Protein AF-H2LJF9-F1 (afdb_monomer_lite)

Radius of gyration: 19.3 Å; chains: 1; bounding box: 46×20×54 Å

Secondary structure (DSSP, 8-state):
-HHHHHHHHHHHHHHHHHHHHHHHHS-EEEEEEETT-HHHHHHHHHHHHHHHH-TTT-SS---EEEEEEE-TT-HHHHHHHHHHHS---

pLDDT: mean 76.84, std 15.35, range [48.56, 95.88]

Sequence (89 aa):
MGRKQNYRKHKTLIRIINIILINGLFWWVSAIFDESARKDDEVFRLAVADLNLNNEILETEKITISVEFVDGNNPFQAVQEGRMILPRV

Organism: Oryzias latipes (NCBI:txid8090)

Structure (mmCIF, N/CA/C/O backbone):
data_AF-H2LJF9-F1
#
_entry.id   AF-H2LJF9-F1
#
loop_
_atom_site.group_PDB
_atom_site.id
_atom_site.type_symbol
_atom_site.label_atom_id
_atom_site.label_alt_id
_atom_site.label_comp_id
_atom_site.label_asym_id
_atom_site.label_entity_id
_atom_site.label_seq_id
_atom_site.pdbx_PDB_ins_code
_atom_site.Cartn_x
_atom_site.Cartn_y
_atom_site.Cartn_z
_atom_site.occupancy
_atom_site.B_iso_or_equiv
_atom_site.auth_seq_id
_atom_site.auth_comp_id
_atom_site.auth_asym_id
_atom_site.auth_atom_id
_atom_site.pdbx_PDB_model_num
ATOM 1 N N . MET A 1 1 ? -26.381 -12.172 43.677 1.00 57.62 1 MET A N 1
ATOM 2 C CA . MET A 1 1 ? -25.917 -11.035 42.842 1.00 57.62 1 MET A CA 1
ATOM 3 C C . MET A 1 1 ? -24.624 -11.304 42.036 1.00 57.62 1 MET A C 1
ATOM 5 O O . MET A 1 1 ? -24.369 -10.572 41.090 1.00 57.62 1 MET A O 1
ATOM 9 N N . GLY A 1 2 ? -23.839 -12.364 42.310 1.00 60.25 2 GLY A N 1
ATOM 10 C CA . GLY A 1 2 ? -22.483 -12.547 41.739 1.00 60.25 2 GLY A CA 1
ATOM 11 C C . GLY A 1 2 ? -22.334 -13.050 40.287 1.00 60.25 2 GLY A C 1
ATOM 12 O O . GLY A 1 2 ? -21.306 -12.794 39.669 1.00 60.25 2 GLY A O 1
ATOM 13 N N . ARG A 1 3 ? -23.335 -13.713 39.683 1.00 53.59 3 ARG A N 1
ATOM 14 C CA . ARG A 1 3 ? -23.202 -14.278 38.315 1.00 53.59 3 ARG A CA 1
ATOM 15 C C . ARG A 1 3 ? -23.239 -13.226 37.191 1.00 53.59 3 ARG A C 1
ATOM 17 O O . ARG A 1 3 ? -22.487 -13.333 36.227 1.00 53.59 3 ARG A O 1
ATOM 24 N N . LYS A 1 4 ? -24.057 -12.170 37.326 1.00 53.78 4 LYS A N 1
ATOM 25 C CA . LYS A 1 4 ? -24.171 -11.087 36.320 1.00 53.78 4 LYS A CA 1
ATOM 26 C C . LYS A 1 4 ? -22.925 -10.197 36.254 1.00 53.78 4 LYS A C 1
ATOM 28 O O . LYS A 1 4 ? -22.556 -9.749 35.172 1.00 53.78 4 LYS A O 1
ATOM 33 N N . GLN A 1 5 ? -22.275 -9.945 37.390 1.00 55.22 5 GLN A N 1
ATOM 34 C CA . GLN A 1 5 ? -21.056 -9.133 37.441 1.00 55.22 5 GLN A CA 1
ATOM 35 C C . GLN A 1 5 ? -19.867 -9.881 36.831 1.00 55.22 5 GLN A C 1
ATOM 37 O O . GLN A 1 5 ? -19.072 -9.276 36.118 1.00 55.22 5 GLN A O 1
ATOM 42 N N . ASN A 1 6 ? -19.812 -11.202 37.021 1.00 56.22 6 ASN A N 1
ATOM 43 C CA . ASN A 1 6 ? -18.807 -12.062 36.407 1.00 56.22 6 ASN A CA 1
ATOM 44 C C . ASN A 1 6 ? -18.976 -12.134 34.877 1.00 56.22 6 ASN A C 1
ATOM 46 O O . ASN A 1 6 ? -18.021 -11.904 34.145 1.00 56.22 6 ASN A O 1
ATOM 50 N N . TYR A 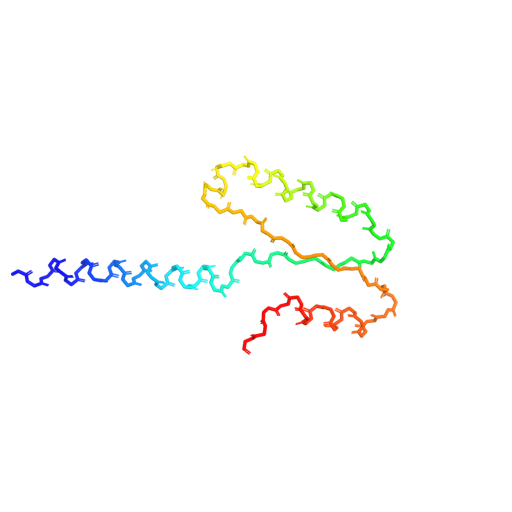1 7 ? -20.212 -12.285 34.379 1.00 56.12 7 TYR A N 1
ATOM 51 C CA . TYR A 1 7 ? -20.508 -12.216 32.938 1.00 56.12 7 TYR A CA 1
ATOM 52 C C . TYR A 1 7 ? -20.125 -10.863 32.309 1.00 56.12 7 TYR A C 1
ATOM 54 O O . TYR A 1 7 ? -19.562 -10.813 31.216 1.00 56.12 7 TYR A O 1
ATOM 62 N N . ARG A 1 8 ? -20.385 -9.750 33.013 1.00 56.19 8 ARG A N 1
ATOM 63 C CA . ARG A 1 8 ? -20.005 -8.404 32.556 1.00 56.19 8 ARG A CA 1
ATOM 64 C C . ARG A 1 8 ? -18.481 -8.239 32.508 1.00 56.19 8 ARG A C 1
ATOM 66 O O . ARG A 1 8 ? -17.974 -7.769 31.498 1.00 56.19 8 ARG A O 1
ATOM 73 N N . LYS A 1 9 ? -17.757 -8.694 33.540 1.00 60.09 9 LYS A N 1
ATOM 74 C CA . LYS A 1 9 ? -16.284 -8.690 33.565 1.00 60.09 9 LYS A CA 1
ATOM 75 C C . LYS A 1 9 ? -15.681 -9.569 32.467 1.00 60.09 9 LYS A C 1
ATOM 77 O O . LYS A 1 9 ? -14.757 -9.118 31.807 1.00 60.09 9 LYS A O 1
ATOM 82 N N . HIS A 1 10 ? -16.235 -10.757 32.213 1.00 62.88 10 HIS A N 1
ATOM 83 C CA . HIS A 1 10 ? -15.778 -11.646 31.139 1.00 62.88 10 HIS A CA 1
ATOM 84 C C . HIS A 1 10 ? -15.952 -11.020 29.750 1.00 62.88 10 HIS A C 1
ATOM 86 O O . HIS A 1 10 ? -15.032 -11.068 28.941 1.00 62.88 10 HIS A O 1
ATOM 92 N N . LYS A 1 11 ? -17.096 -10.371 29.480 1.00 60.56 11 LYS A N 1
ATOM 93 C CA . LYS A 1 11 ? -17.308 -9.628 28.225 1.00 60.56 11 LYS A CA 1
ATOM 94 C C . LYS A 1 11 ? -16.347 -8.452 28.073 1.00 60.56 11 LYS A C 1
ATOM 96 O O . LYS A 1 11 ? -15.862 -8.216 26.973 1.00 60.56 11 LYS A O 1
ATOM 101 N N . THR A 1 12 ? -16.077 -7.722 29.154 1.00 66.06 12 THR A N 1
ATOM 102 C CA . THR A 1 12 ? -15.105 -6.623 29.142 1.00 66.06 12 THR A CA 1
ATOM 103 C C . THR A 1 12 ? -13.684 -7.141 28.923 1.00 66.06 12 THR A C 1
ATOM 105 O O . THR A 1 12 ? -12.969 -6.557 28.122 1.00 66.06 12 THR A O 1
ATOM 108 N N . LEU A 1 13 ? -13.296 -8.260 29.544 1.00 63.41 13 LEU A N 1
ATOM 109 C CA . LEU A 1 13 ? -11.993 -8.894 29.320 1.00 63.41 13 LEU A CA 1
ATOM 110 C C . LEU A 1 13 ? -11.831 -9.369 27.879 1.00 63.41 13 LEU A C 1
ATOM 112 O O . LEU A 1 13 ? -10.818 -9.071 27.269 1.00 63.41 13 LEU A O 1
ATOM 116 N N . ILE A 1 14 ? -12.830 -10.055 27.319 1.00 67.56 14 ILE A N 1
ATOM 117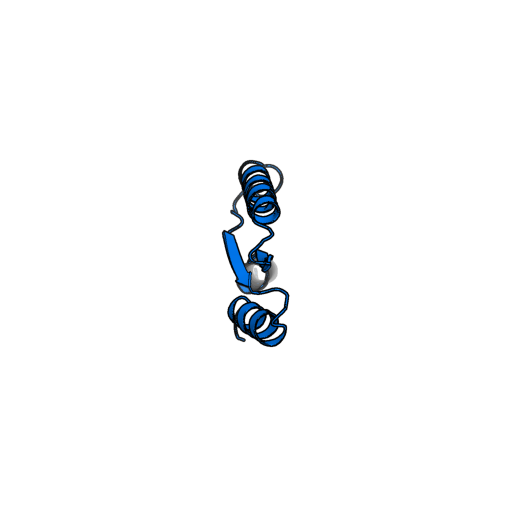 C CA . ILE A 1 14 ? -12.796 -10.516 25.922 1.00 67.56 14 ILE A CA 1
ATOM 118 C C . ILE A 1 14 ? -12.720 -9.320 24.966 1.00 67.56 14 ILE A C 1
ATOM 120 O O . ILE A 1 14 ? -11.977 -9.365 23.994 1.00 67.56 14 ILE A O 1
ATOM 124 N N . ARG A 1 15 ? -13.423 -8.219 25.266 1.00 66.50 15 ARG A N 1
ATOM 125 C CA . ARG A 1 15 ? -13.290 -6.962 24.516 1.00 66.50 15 ARG A CA 1
ATOM 126 C C . ARG A 1 15 ? -11.888 -6.370 24.617 1.00 66.50 15 ARG A C 1
ATOM 128 O O . ARG A 1 15 ? -11.349 -5.994 23.593 1.00 66.50 15 ARG A O 1
ATOM 135 N N . ILE A 1 16 ? -11.305 -6.294 25.811 1.00 65.81 16 ILE A N 1
ATOM 136 C CA . ILE A 1 16 ? -9.951 -5.758 26.018 1.00 65.81 16 ILE A CA 1
ATOM 137 C C . ILE A 1 16 ? -8.909 -6.644 25.327 1.00 65.81 16 ILE A C 1
ATOM 139 O O . ILE A 1 16 ? -8.028 -6.125 24.660 1.00 65.81 16 ILE A O 1
ATOM 143 N N . ILE A 1 17 ? -9.042 -7.968 25.427 1.00 67.75 17 ILE A N 1
ATOM 144 C CA . ILE A 1 17 ? -8.171 -8.938 24.758 1.00 67.75 17 ILE A CA 1
ATOM 145 C C . ILE A 1 17 ? -8.295 -8.805 23.239 1.00 67.75 17 ILE A C 1
ATOM 147 O O . ILE A 1 17 ? -7.275 -8.701 22.575 1.00 67.75 17 ILE A O 1
ATOM 151 N N . ASN A 1 18 ? -9.508 -8.721 22.685 1.00 58.97 18 ASN A N 1
ATOM 152 C CA . ASN A 1 18 ? -9.694 -8.483 21.252 1.00 58.97 18 ASN A CA 1
ATOM 153 C C . ASN A 1 18 ? -9.169 -7.111 20.820 1.00 58.97 18 ASN A C 1
ATOM 155 O O . ASN A 1 18 ? -8.558 -7.022 19.770 1.00 58.97 18 ASN A O 1
ATOM 159 N N . ILE A 1 19 ? -9.343 -6.054 21.620 1.00 62.00 19 ILE A N 1
ATOM 160 C CA . ILE A 1 19 ? -8.764 -4.735 21.330 1.00 62.00 19 ILE A CA 1
ATOM 161 C C . ILE A 1 19 ? -7.237 -4.831 21.300 1.00 62.00 19 ILE A C 1
ATOM 163 O O . ILE A 1 19 ? -6.638 -4.356 20.348 1.00 62.00 19 ILE A O 1
ATOM 167 N N . ILE A 1 20 ? -6.607 -5.484 22.278 1.00 63.28 20 ILE A N 1
ATOM 168 C CA . ILE A 1 20 ? -5.148 -5.649 22.330 1.00 63.28 20 ILE A CA 1
ATOM 169 C C . ILE A 1 20 ? -4.641 -6.537 21.183 1.00 63.28 20 ILE A C 1
ATOM 171 O O . ILE A 1 20 ? -3.619 -6.222 20.590 1.00 63.28 20 ILE A O 1
ATOM 175 N N . LEU A 1 21 ? -5.348 -7.616 20.837 1.00 58.94 21 LEU A N 1
ATOM 176 C CA . LEU A 1 21 ? -4.953 -8.533 19.761 1.00 58.94 21 LEU A CA 1
ATOM 177 C C . LEU A 1 21 ? -5.168 -7.933 18.362 1.00 58.94 21 LEU A C 1
ATOM 179 O O . LEU A 1 21 ? -4.331 -8.130 17.490 1.00 58.94 21 LEU A O 1
ATOM 183 N N . ILE A 1 22 ? -6.251 -7.180 18.151 1.00 57.28 22 ILE A N 1
ATOM 184 C CA . ILE A 1 22 ? -6.557 -6.523 16.870 1.00 57.28 22 ILE A CA 1
ATOM 185 C C . ILE A 1 22 ? -5.691 -5.263 16.693 1.00 57.28 22 ILE A C 1
ATOM 187 O O . ILE A 1 22 ? -5.068 -5.088 15.652 1.00 57.28 22 ILE A O 1
ATOM 191 N N . ASN A 1 23 ? -5.551 -4.420 17.722 1.00 55.09 23 ASN A N 1
ATOM 192 C CA . ASN A 1 23 ? -4.751 -3.187 17.628 1.00 55.09 23 ASN A CA 1
ATOM 193 C C . ASN A 1 23 ? -3.241 -3.427 17.788 1.00 55.09 23 ASN A C 1
ATOM 195 O O . ASN A 1 23 ? -2.448 -2.601 17.348 1.00 55.09 23 ASN A O 1
ATOM 199 N N . GLY A 1 24 ? -2.830 -4.529 18.422 1.00 54.38 24 GLY A N 1
ATOM 200 C CA . GLY A 1 24 ? -1.420 -4.863 18.642 1.00 54.38 24 GLY A CA 1
ATOM 201 C C . GLY A 1 24 ? -0.763 -5.644 17.505 1.00 54.38 24 GLY A C 1
ATOM 202 O O . GLY A 1 24 ? 0.456 -5.778 17.513 1.00 54.38 24 GLY A O 1
ATOM 203 N N . LEU A 1 25 ? -1.538 -6.164 16.544 1.00 53.81 25 LEU A N 1
ATOM 204 C CA . LEU A 1 25 ? -1.000 -7.051 15.508 1.00 53.81 25 LEU A CA 1
ATOM 205 C C . LEU A 1 25 ? -1.493 -6.768 14.080 1.00 53.81 25 LEU A C 1
ATOM 207 O O . LEU A 1 25 ? -0.844 -7.225 13.146 1.00 53.81 25 LEU A O 1
ATOM 211 N N . PHE A 1 26 ? -2.623 -6.083 13.861 1.00 52.41 26 PHE A N 1
ATOM 212 C CA . PHE A 1 26 ? -3.450 -6.521 12.729 1.00 52.41 26 PHE A CA 1
ATOM 213 C C . PHE A 1 26 ? -3.630 -5.599 11.510 1.00 52.41 26 PHE A C 1
ATOM 215 O O . PHE A 1 26 ? -4.145 -6.088 10.513 1.00 52.41 26 PHE A O 1
ATOM 222 N N . TRP A 1 27 ? -3.170 -4.343 11.472 1.00 51.03 27 TRP A N 1
ATOM 223 C CA . TRP A 1 27 ? -3.452 -3.498 10.283 1.00 51.03 27 TRP A CA 1
ATOM 224 C C . TRP A 1 27 ? -2.311 -2.612 9.788 1.00 51.03 27 TRP A C 1
ATOM 226 O O . TRP A 1 27 ? -2.549 -1.546 9.229 1.00 51.03 27 TRP A O 1
ATOM 236 N N . TRP A 1 28 ? -1.065 -3.039 9.965 1.00 60.16 28 TRP A N 1
ATOM 237 C CA . TRP A 1 28 ? 0.069 -2.345 9.358 1.00 60.16 28 TRP A CA 1
ATOM 238 C C . TRP A 1 28 ? 0.333 -3.029 8.025 1.00 60.16 28 TRP A C 1
ATOM 240 O O . TRP A 1 28 ? 1.047 -4.028 7.954 1.00 60.16 28 TRP A O 1
ATOM 250 N N . VAL A 1 29 ? -0.361 -2.562 6.985 1.00 67.50 29 VAL A N 1
ATOM 251 C CA . VAL A 1 29 ? -0.125 -3.063 5.633 1.00 67.50 29 VAL A CA 1
ATOM 252 C C . VAL A 1 29 ? 1.124 -2.375 5.105 1.00 67.50 29 VAL A C 1
ATOM 254 O O . VAL A 1 29 ? 1.236 -1.149 5.085 1.00 67.50 29 VAL A O 1
ATOM 257 N N . SER A 1 30 ? 2.067 -3.196 4.680 1.00 79.88 30 SER A N 1
ATOM 258 C CA . SER A 1 30 ? 3.401 -2.772 4.306 1.00 79.88 30 SER A CA 1
ATOM 259 C C . SER A 1 30 ? 3.742 -3.323 2.941 1.00 79.88 30 SER A C 1
ATOM 261 O O . SER A 1 30 ? 3.493 -4.499 2.675 1.00 79.88 30 SER A O 1
ATOM 263 N N . ALA A 1 31 ? 4.302 -2.477 2.083 1.00 85.75 31 ALA A N 1
ATOM 264 C CA . ALA A 1 31 ? 4.700 -2.861 0.738 1.00 85.75 31 ALA A CA 1
ATOM 265 C C . ALA A 1 31 ? 6.163 -2.491 0.491 1.00 85.75 31 ALA A C 1
ATOM 267 O O . ALA A 1 31 ? 6.628 -1.430 0.906 1.00 85.75 31 ALA A O 1
ATOM 268 N N . ILE A 1 32 ? 6.876 -3.381 -0.193 1.00 90.00 32 ILE A N 1
ATOM 269 C CA . ILE A 1 32 ? 8.217 -3.125 -0.708 1.00 90.00 32 ILE A CA 1
ATOM 270 C C . ILE A 1 32 ? 8.131 -3.269 -2.213 1.00 90.00 32 ILE A C 1
ATOM 272 O O . ILE A 1 32 ? 7.698 -4.311 -2.710 1.00 90.00 32 ILE A O 1
ATOM 276 N N . PHE A 1 33 ? 8.535 -2.224 -2.919 1.00 94.50 33 PHE A N 1
ATOM 277 C CA . PHE A 1 33 ? 8.549 -2.198 -4.371 1.00 94.50 33 PHE A CA 1
ATOM 278 C C . PHE A 1 33 ? 9.977 -2.059 -4.883 1.00 94.50 33 PHE A C 1
ATOM 280 O O . PHE A 1 33 ? 10.838 -1.474 -4.230 1.00 94.50 33 PHE A O 1
ATOM 287 N N . ASP A 1 34 ? 10.221 -2.591 -6.075 1.00 94.50 34 ASP A N 1
ATOM 288 C CA . ASP A 1 34 ? 11.421 -2.246 -6.828 1.00 94.50 34 ASP A CA 1
ATOM 289 C C . ASP A 1 34 ? 11.386 -0.752 -7.203 1.00 94.50 34 ASP A C 1
ATOM 291 O O . ASP A 1 34 ? 10.310 -0.202 -7.451 1.00 94.50 34 ASP A O 1
ATOM 295 N N . GLU A 1 35 ? 12.536 -0.081 -7.286 1.00 93.19 35 GLU A N 1
ATOM 296 C CA . GLU A 1 35 ? 12.617 1.339 -7.673 1.00 93.19 35 GLU A CA 1
ATOM 297 C C . GLU A 1 35 ? 11.905 1.671 -9.000 1.00 93.19 35 GLU A C 1
ATOM 299 O O . GLU A 1 35 ? 11.394 2.787 -9.175 1.00 93.19 35 GLU A O 1
ATOM 304 N N . SER A 1 36 ? 11.831 0.709 -9.927 1.00 94.56 36 SER A N 1
ATOM 305 C CA . SER A 1 36 ? 11.138 0.845 -11.212 1.00 94.56 36 SER A CA 1
ATOM 306 C C . SER A 1 36 ? 9.616 0.649 -11.129 1.00 94.56 36 SER A C 1
ATOM 308 O O . SER A 1 36 ? 8.888 1.088 -12.025 1.00 94.56 36 SER A O 1
ATOM 310 N N . ALA A 1 37 ? 9.100 0.069 -10.042 1.00 94.00 37 ALA A N 1
ATOM 311 C CA . ALA A 1 37 ? 7.699 -0.320 -9.863 1.00 94.00 37 ALA A CA 1
ATOM 312 C C . ALA A 1 37 ? 6.795 0.834 -9.376 1.00 94.00 37 ALA A C 1
ATOM 314 O O . ALA A 1 37 ? 5.916 0.675 -8.531 1.00 94.00 37 ALA A O 1
ATOM 315 N N . ARG A 1 38 ? 6.974 2.035 -9.939 1.00 92.00 38 ARG A N 1
ATOM 316 C CA . ARG A 1 38 ? 6.207 3.240 -9.556 1.00 92.00 38 ARG A CA 1
ATOM 317 C C . ARG A 1 38 ? 4.703 3.107 -9.788 1.00 92.00 38 ARG A C 1
ATOM 319 O O . ARG A 1 38 ? 3.915 3.588 -8.984 1.00 92.00 38 ARG A O 1
ATOM 326 N N . LYS A 1 39 ? 4.311 2.422 -10.863 1.00 94.94 39 LYS A N 1
ATOM 327 C CA . LYS A 1 39 ? 2.895 2.176 -11.172 1.00 94.94 39 LYS A CA 1
ATOM 328 C C . LYS A 1 39 ? 2.227 1.275 -10.136 1.00 94.94 39 LYS A C 1
ATOM 330 O O . LYS A 1 39 ? 1.039 1.442 -9.875 1.00 94.94 39 LYS A O 1
ATOM 335 N N . ASP A 1 40 ? 2.982 0.357 -9.540 1.00 93.25 40 ASP A N 1
ATOM 336 C CA . ASP A 1 40 ? 2.448 -0.552 -8.531 1.00 93.25 40 ASP A CA 1
ATOM 337 C C . ASP A 1 40 ? 2.171 0.195 -7.217 1.00 93.25 40 ASP A C 1
ATOM 33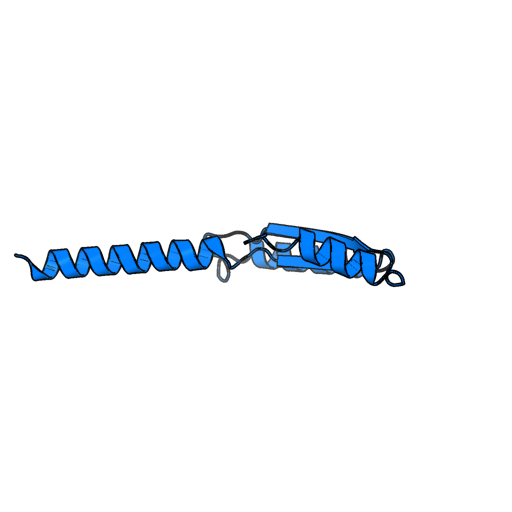9 O O . ASP A 1 40 ? 1.113 -0.015 -6.631 1.00 93.25 40 ASP A O 1
ATOM 343 N N . ASP A 1 41 ? 3.026 1.147 -6.810 1.00 94.00 41 ASP A N 1
ATOM 344 C CA . ASP A 1 41 ? 2.751 2.045 -5.669 1.00 94.00 41 ASP A CA 1
ATOM 345 C C . ASP A 1 41 ? 1.512 2.919 -5.906 1.00 94.00 41 ASP A C 1
ATOM 347 O O . ASP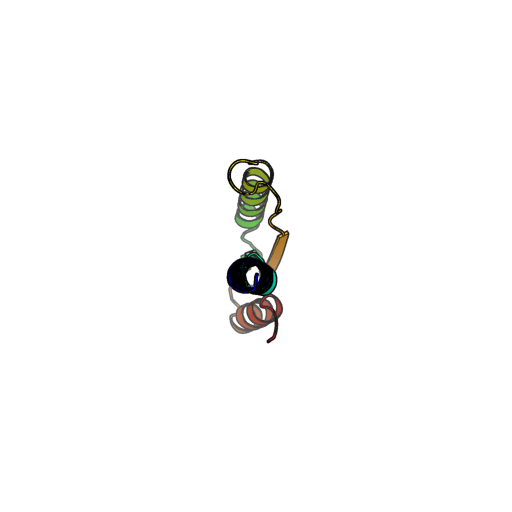 A 1 41 ? 0.662 3.043 -5.024 1.00 94.00 41 ASP A O 1
ATOM 351 N N . GLU A 1 42 ? 1.359 3.486 -7.106 1.00 94.75 42 GLU A N 1
ATOM 352 C CA . GLU A 1 42 ? 0.186 4.298 -7.447 1.00 94.75 42 GLU A CA 1
ATOM 353 C C . GLU A 1 42 ? -1.115 3.491 -7.333 1.00 94.75 42 GLU A C 1
ATOM 355 O O . GLU A 1 42 ? -2.050 3.909 -6.645 1.00 94.75 42 GLU A O 1
ATOM 360 N N . VAL A 1 43 ? -1.168 2.310 -7.959 1.00 95.88 43 VAL A N 1
ATOM 361 C CA . VAL A 1 43 ? -2.345 1.428 -7.902 1.00 95.88 43 VAL A CA 1
ATOM 362 C C . VAL A 1 43 ? -2.586 0.930 -6.476 1.00 95.88 43 VAL A C 1
ATOM 364 O O . VAL A 1 43 ? -3.731 0.901 -6.022 1.00 95.88 43 VAL A O 1
ATOM 367 N N . PHE A 1 44 ? -1.525 0.595 -5.740 1.00 92.75 44 PHE A N 1
ATOM 368 C CA . PHE A 1 44 ? -1.613 0.160 -4.349 1.00 92.75 44 PHE A CA 1
ATOM 369 C C . PHE A 1 44 ? -2.219 1.244 -3.447 1.00 92.75 44 PHE A C 1
ATOM 371 O O . PHE A 1 44 ? -3.153 0.976 -2.689 1.00 92.75 44 PHE A O 1
ATOM 378 N N . ARG A 1 45 ? -1.752 2.491 -3.565 1.00 93.62 45 ARG A N 1
ATOM 379 C CA . ARG A 1 45 ? -2.282 3.631 -2.803 1.00 93.62 45 ARG A CA 1
ATOM 380 C C . ARG A 1 45 ? -3.737 3.933 -3.135 1.00 93.62 45 ARG A C 1
ATOM 382 O O . ARG A 1 45 ? -4.503 4.248 -2.225 1.00 93.62 45 ARG A O 1
ATOM 389 N N . LEU A 1 46 ? -4.124 3.824 -4.406 1.00 94.81 46 LEU A N 1
ATOM 390 C CA . LEU A 1 46 ? -5.517 3.993 -4.827 1.00 94.81 46 LEU A CA 1
ATOM 391 C C . LEU A 1 46 ? -6.417 2.918 -4.215 1.00 94.81 46 LEU A C 1
ATOM 393 O O . LEU A 1 46 ? -7.435 3.254 -3.620 1.00 94.81 46 LEU A O 1
ATOM 397 N N . ALA A 1 47 ? -6.002 1.650 -4.250 1.00 91.25 47 ALA A N 1
ATOM 398 C CA . ALA A 1 47 ? -6.763 0.563 -3.638 1.00 91.25 47 ALA A CA 1
ATOM 399 C C . ALA A 1 47 ? -6.942 0.762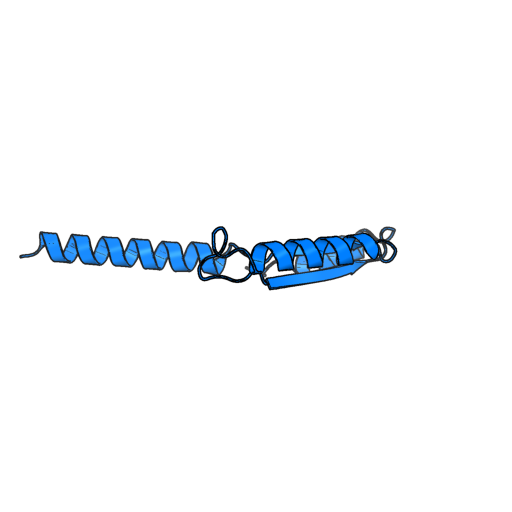 -2.122 1.00 91.25 47 ALA A C 1
ATOM 401 O O . ALA A 1 47 ? -8.026 0.548 -1.578 1.00 91.25 47 ALA A O 1
ATOM 402 N N . VAL A 1 48 ? -5.896 1.224 -1.431 1.00 90.38 48 VAL A N 1
ATOM 403 C CA . VAL A 1 48 ? -5.968 1.564 -0.002 1.00 90.38 48 VAL A CA 1
ATOM 404 C C . VAL A 1 48 ? -6.927 2.732 0.244 1.00 90.38 48 VAL A C 1
ATOM 406 O O . VAL A 1 48 ? -7.686 2.704 1.214 1.00 90.38 48 VAL A O 1
ATOM 409 N N . ALA A 1 49 ? -6.924 3.752 -0.617 1.00 90.62 49 ALA A N 1
ATOM 410 C CA . ALA A 1 49 ? -7.852 4.875 -0.522 1.00 90.62 49 ALA A CA 1
ATOM 411 C C . ALA A 1 49 ? -9.308 4.428 -0.725 1.00 90.62 49 ALA A C 1
ATOM 413 O O . ALA A 1 49 ? -10.163 4.789 0.083 1.00 90.62 49 ALA A O 1
ATOM 414 N N . ASP A 1 50 ? -9.576 3.592 -1.729 1.00 92.31 50 ASP A N 1
ATOM 415 C CA . ASP A 1 50 ? -10.910 3.051 -2.010 1.00 92.31 50 ASP A CA 1
ATOM 416 C C . ASP A 1 50 ? -11.446 2.231 -0.828 1.00 92.31 50 ASP A C 1
ATOM 418 O O . ASP A 1 50 ? -12.587 2.418 -0.399 1.00 92.31 50 ASP A O 1
ATOM 422 N N . LEU A 1 51 ? -10.605 1.379 -0.229 1.00 89.69 51 LEU A N 1
ATOM 423 C CA . LEU A 1 51 ? -10.960 0.621 0.975 1.00 89.69 51 LEU A CA 1
ATOM 424 C C . LEU A 1 51 ? -11.214 1.533 2.178 1.00 89.69 51 LEU A C 1
ATOM 426 O O . LEU A 1 51 ? -12.164 1.317 2.926 1.00 89.69 51 LEU A O 1
ATOM 430 N N . ASN A 1 52 ? -10.406 2.581 2.346 1.00 86.75 52 ASN A N 1
ATOM 431 C CA . ASN A 1 52 ? -10.587 3.564 3.410 1.00 86.75 52 ASN A CA 1
ATOM 432 C C . ASN A 1 52 ? -11.850 4.416 3.239 1.00 86.75 52 ASN A C 1
ATOM 434 O O . ASN A 1 52 ? -12.363 4.932 4.232 1.00 86.75 52 ASN A O 1
ATOM 438 N N . LEU A 1 53 ? -12.346 4.609 2.019 1.00 88.25 53 LEU A N 1
ATOM 439 C CA . LEU A 1 53 ? -13.604 5.312 1.758 1.00 88.25 53 LEU A CA 1
ATOM 440 C C . LEU A 1 53 ? -14.827 4.401 1.926 1.00 88.25 53 LEU A C 1
ATOM 442 O O . LEU A 1 53 ? -15.938 4.902 2.116 1.00 88.25 53 LEU A O 1
ATOM 446 N N . ASN A 1 54 ? -14.635 3.081 1.895 1.00 87.00 54 ASN A N 1
ATOM 447 C CA . ASN A 1 54 ? -15.712 2.119 2.052 1.00 87.00 54 ASN A CA 1
ATOM 448 C C . ASN A 1 54 ? -16.021 1.836 3.534 1.00 87.00 54 ASN A C 1
ATOM 450 O O . ASN A 1 54 ? -15.425 0.970 4.181 1.00 87.00 54 ASN A O 1
ATOM 454 N N . ASN A 1 55 ? -17.029 2.543 4.048 1.00 79.56 55 ASN A N 1
ATOM 455 C CA . ASN A 1 55 ? -17.505 2.390 5.422 1.00 79.56 55 ASN A CA 1
ATOM 456 C C . ASN A 1 55 ? -18.184 1.037 5.696 1.00 79.56 55 ASN A C 1
ATOM 458 O O . ASN A 1 55 ? -18.446 0.760 6.853 1.00 79.56 55 ASN A O 1
ATOM 462 N N . GLU A 1 56 ? -18.472 0.197 4.697 1.00 85.44 56 GLU A N 1
ATOM 463 C CA . GLU A 1 56 ? -19.012 -1.158 4.921 1.00 85.44 56 GLU A CA 1
ATOM 464 C C . GLU A 1 56 ? -17.915 -2.176 5.278 1.00 85.44 56 GLU A C 1
ATOM 466 O O . GLU A 1 56 ? -18.208 -3.248 5.803 1.00 85.44 56 GLU A O 1
ATOM 471 N N . ILE A 1 57 ? -16.649 -1.856 4.984 1.00 76.69 57 ILE A N 1
ATOM 472 C CA . ILE A 1 57 ? -15.498 -2.746 5.202 1.00 76.69 57 ILE A CA 1
ATOM 473 C C . ILE A 1 57 ? -14.716 -2.314 6.447 1.00 76.69 57 ILE A C 1
ATOM 475 O O . ILE A 1 57 ? -14.359 -3.152 7.274 1.00 76.69 57 ILE A O 1
ATOM 479 N N . LEU A 1 58 ? -14.468 -1.009 6.600 1.00 70.56 58 LEU A N 1
ATOM 480 C CA . LEU A 1 58 ? -13.759 -0.432 7.743 1.00 70.56 58 LEU A CA 1
ATOM 481 C C . LEU A 1 58 ? -14.576 0.716 8.345 1.00 70.56 58 LEU A C 1
ATOM 483 O O . LEU A 1 58 ? -14.294 1.896 8.144 1.00 70.56 58 LEU A O 1
ATOM 487 N N . GLU A 1 59 ? -15.612 0.343 9.099 1.00 70.12 59 GLU A N 1
ATOM 488 C CA . GLU A 1 59 ? -16.582 1.271 9.699 1.00 70.12 59 GLU A CA 1
ATOM 489 C C . GLU A 1 59 ? -15.939 2.311 10.634 1.00 70.12 59 GLU A C 1
ATOM 491 O O . GLU A 1 59 ? -16.361 3.467 10.671 1.00 70.12 59 GLU A O 1
ATOM 496 N N . THR A 1 60 ? -14.927 1.913 11.413 1.00 73.88 60 THR A N 1
ATOM 497 C CA . THR A 1 60 ? -14.338 2.758 12.472 1.00 73.88 60 THR A CA 1
ATOM 498 C C . THR A 1 60 ? -12.821 2.878 12.414 1.00 73.88 60 THR A C 1
ATOM 500 O O . THR A 1 60 ? -12.239 3.601 13.220 1.00 73.88 60 THR A O 1
ATOM 503 N N . GLU A 1 61 ? -12.171 2.170 11.496 1.00 75.94 61 GLU A N 1
ATOM 504 C CA . GLU A 1 61 ? -10.713 2.108 11.384 1.00 75.94 61 GLU A CA 1
ATOM 505 C C . GLU A 1 61 ? -10.270 2.603 10.004 1.00 75.94 61 GLU A C 1
ATOM 507 O O . GLU A 1 61 ? -11.044 2.611 9.049 1.00 75.94 61 GLU A O 1
ATOM 512 N N . LYS A 1 62 ? -9.026 3.072 9.905 1.00 76.50 62 LYS A N 1
ATOM 513 C CA . LYS A 1 62 ? -8.402 3.440 8.632 1.00 76.50 62 LYS A CA 1
ATOM 514 C C . LYS A 1 62 ? -7.132 2.625 8.461 1.00 76.50 62 LYS A C 1
ATOM 516 O O . LYS A 1 62 ? -6.351 2.500 9.400 1.00 76.50 62 LYS A O 1
ATOM 521 N N . ILE A 1 63 ? -6.920 2.117 7.254 1.00 82.75 63 ILE A N 1
ATOM 522 C CA . ILE A 1 63 ? -5.672 1.492 6.837 1.00 82.75 63 ILE A CA 1
ATOM 523 C C . ILE A 1 63 ? -4.612 2.585 6.765 1.00 82.75 63 ILE A C 1
ATOM 525 O O . ILE A 1 63 ? -4.737 3.539 5.989 1.00 82.75 63 ILE A O 1
ATOM 529 N N . THR A 1 64 ? -3.564 2.424 7.559 1.00 80.94 64 THR A N 1
ATOM 530 C CA . THR A 1 64 ? -2.309 3.153 7.416 1.00 80.94 64 THR A CA 1
ATOM 531 C C . THR A 1 64 ? -1.306 2.255 6.699 1.00 80.94 64 THR A C 1
ATOM 533 O O . THR A 1 64 ? -1.288 1.042 6.908 1.00 80.94 64 THR A O 1
ATOM 536 N N . ILE A 1 65 ? -0.488 2.844 5.823 1.00 82.81 65 ILE A N 1
ATOM 537 C CA . ILE A 1 65 ? 0.505 2.101 5.041 1.00 82.81 65 ILE A CA 1
ATOM 538 C C . ILE A 1 65 ? 1.899 2.693 5.180 1.00 82.81 65 ILE A C 1
ATOM 540 O O . ILE A 1 65 ? 2.065 3.905 5.333 1.00 82.81 65 ILE A O 1
ATOM 544 N N . SER A 1 66 ? 2.892 1.820 5.069 1.00 87.00 66 SER A N 1
ATOM 545 C CA . SER A 1 66 ? 4.295 2.173 4.869 1.00 87.00 66 SER A CA 1
ATOM 546 C C . SER A 1 66 ? 4.777 1.495 3.588 1.00 87.00 66 SER A C 1
ATOM 548 O O . SER A 1 66 ? 4.540 0.301 3.392 1.00 87.00 66 SER A O 1
ATOM 550 N N . VAL A 1 67 ? 5.388 2.275 2.697 1.00 89.50 67 VAL A N 1
ATOM 551 C CA . VAL A 1 67 ? 5.904 1.809 1.407 1.00 89.50 67 VAL A CA 1
ATOM 552 C C . VAL A 1 67 ? 7.376 2.167 1.329 1.00 89.50 67 VAL A C 1
ATOM 554 O O . VAL A 1 67 ? 7.716 3.328 1.554 1.00 89.50 67 VAL A O 1
ATOM 557 N N . GLU A 1 68 ? 8.208 1.192 0.980 1.00 92.38 68 GLU A N 1
ATOM 558 C CA . GLU A 1 68 ? 9.643 1.382 0.773 1.00 92.38 68 GLU A CA 1
ATOM 559 C C . GLU A 1 68 ? 10.047 0.929 -0.632 1.00 92.38 68 GLU A C 1
ATOM 561 O O . GLU A 1 68 ? 9.535 -0.072 -1.144 1.00 92.38 68 GLU A O 1
ATOM 566 N N . PHE A 1 69 ? 10.965 1.668 -1.256 1.00 93.25 69 PHE A N 1
ATOM 567 C CA . PHE A 1 69 ? 11.526 1.310 -2.556 1.00 93.25 69 PHE A CA 1
ATOM 568 C C . PHE A 1 69 ? 12.935 0.755 -2.368 1.00 93.25 69 PHE A C 1
ATOM 570 O O . PHE A 1 69 ? 13.753 1.343 -1.665 1.00 93.25 69 PHE A O 1
ATOM 577 N N . VAL A 1 70 ? 13.224 -0.375 -3.005 1.00 94.38 70 VAL A N 1
ATOM 578 C CA . VAL A 1 70 ? 14.530 -1.039 -2.929 1.00 94.38 70 VAL A CA 1
ATOM 579 C C . VAL A 1 70 ? 15.061 -1.335 -4.325 1.00 94.38 70 VAL A C 1
ATOM 581 O O . VAL A 1 70 ? 14.285 -1.514 -5.263 1.00 94.38 70 VAL A O 1
ATOM 584 N N . ASP A 1 71 ? 16.383 -1.434 -4.464 1.00 94.00 71 ASP A N 1
ATOM 585 C CA . ASP A 1 71 ? 16.977 -2.019 -5.666 1.00 94.00 71 ASP A CA 1
ATOM 586 C C . ASP A 1 71 ? 16.632 -3.514 -5.691 1.00 94.00 71 ASP A C 1
ATOM 588 O O . ASP A 1 71 ? 17.081 -4.278 -4.831 1.00 94.00 71 ASP A O 1
ATOM 592 N N . GLY A 1 72 ? 15.838 -3.957 -6.669 1.00 89.19 72 GLY A N 1
ATOM 593 C CA . GLY A 1 72 ? 15.437 -5.357 -6.804 1.00 89.19 72 GLY A CA 1
ATOM 594 C C . GLY A 1 72 ? 16.599 -6.313 -7.065 1.00 89.19 72 GLY A C 1
ATOM 595 O O . GLY A 1 72 ? 16.444 -7.522 -6.888 1.00 89.19 72 GLY A O 1
ATOM 596 N N . ASN A 1 73 ? 17.781 -5.799 -7.419 1.00 95.25 73 ASN A N 1
ATOM 597 C CA . ASN A 1 73 ? 19.003 -6.594 -7.529 1.00 95.25 73 ASN A CA 1
ATOM 598 C C . ASN A 1 73 ? 19.768 -6.706 -6.200 1.00 95.25 73 ASN A C 1
ATOM 600 O O . ASN A 1 73 ? 20.747 -7.453 -6.124 1.00 95.25 73 ASN A O 1
ATOM 604 N N . ASN A 1 74 ? 19.332 -6.008 -5.145 1.00 94.94 74 ASN A N 1
ATOM 605 C CA . ASN A 1 74 ? 19.940 -6.038 -3.820 1.00 94.94 74 ASN A CA 1
ATOM 606 C C . ASN A 1 74 ? 19.047 -6.780 -2.801 1.00 94.94 74 ASN A C 1
ATOM 608 O O . ASN A 1 74 ? 18.294 -6.165 -2.037 1.00 94.94 74 ASN A O 1
ATOM 612 N N . PRO A 1 75 ? 19.162 -8.119 -2.704 1.00 92.31 75 PRO A N 1
ATOM 613 C CA . PRO A 1 75 ? 18.333 -8.908 -1.794 1.00 92.31 75 PRO A CA 1
ATOM 614 C C . PRO A 1 75 ? 18.589 -8.587 -0.313 1.00 92.31 75 PRO A C 1
ATOM 616 O O . PRO A 1 75 ? 17.709 -8.797 0.521 1.00 92.31 75 PRO A O 1
ATOM 619 N N . PHE A 1 76 ? 19.774 -8.074 0.040 1.00 95.19 76 PHE A N 1
ATOM 620 C CA . PHE A 1 76 ? 20.079 -7.702 1.421 1.00 95.19 76 PHE A CA 1
ATOM 621 C C . PHE A 1 76 ? 19.298 -6.456 1.849 1.00 95.19 76 PHE A C 1
ATOM 623 O O . PHE A 1 76 ? 18.729 -6.443 2.939 1.00 95.19 76 PHE A O 1
ATOM 630 N N . GLN A 1 77 ? 19.212 -5.451 0.974 1.00 90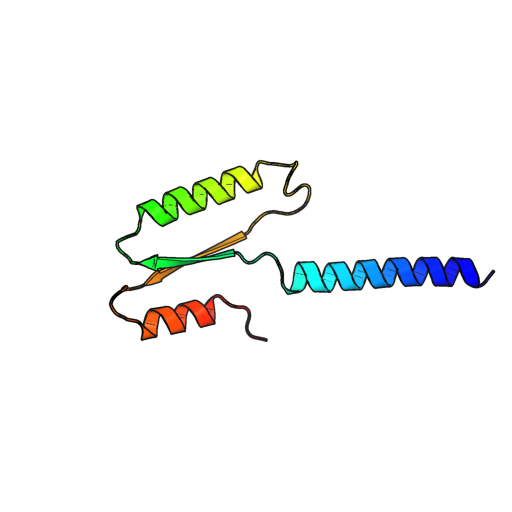.38 77 GLN A N 1
ATOM 631 C CA . GLN A 1 77 ? 18.396 -4.260 1.207 1.00 90.38 77 GLN A CA 1
ATOM 632 C C . GLN A 1 77 ? 16.917 -4.632 1.355 1.00 90.38 77 GLN A C 1
ATOM 634 O O . GLN A 1 77 ? 16.290 -4.232 2.331 1.00 90.38 77 GLN A O 1
ATOM 639 N N . ALA A 1 78 ? 16.384 -5.481 0.470 1.00 89.69 78 ALA A N 1
ATOM 640 C CA . ALA A 1 78 ? 14.997 -5.943 0.560 1.00 89.69 78 ALA A CA 1
ATOM 641 C C . ALA A 1 78 ? 14.679 -6.611 1.915 1.00 89.69 78 ALA A C 1
ATOM 643 O O . ALA A 1 78 ? 13.641 -6.347 2.524 1.00 89.69 78 ALA A O 1
ATOM 644 N N . VAL A 1 79 ? 15.592 -7.444 2.431 1.00 87.19 79 VAL A N 1
ATOM 645 C CA . VAL A 1 79 ? 15.442 -8.078 3.752 1.00 87.19 79 VAL A CA 1
ATOM 646 C C . VAL A 1 79 ? 15.577 -7.068 4.893 1.00 87.19 79 VAL A C 1
ATOM 648 O O . VAL A 1 79 ? 14.853 -7.173 5.885 1.00 87.19 79 VAL A O 1
ATOM 651 N N . GLN A 1 80 ? 16.503 -6.114 4.787 1.00 86.81 80 GLN A N 1
ATOM 652 C CA . GLN A 1 80 ? 16.708 -5.080 5.798 1.00 86.81 80 GLN A CA 1
ATOM 653 C C . GLN A 1 80 ? 15.464 -4.205 5.948 1.00 86.81 80 GLN A C 1
ATOM 655 O O . GLN A 1 80 ? 14.939 -4.081 7.056 1.00 86.81 80 GLN A O 1
ATOM 660 N N . GLU A 1 81 ? 14.968 -3.660 4.840 1.00 84.88 81 GLU A N 1
ATOM 661 C CA . GLU A 1 81 ? 13.796 -2.791 4.851 1.00 84.88 81 GLU A CA 1
ATOM 662 C C . GLU A 1 81 ? 12.544 -3.571 5.270 1.00 84.88 81 GLU A C 1
ATOM 664 O O . GLU A 1 81 ? 11.797 -3.124 6.139 1.00 84.88 81 GLU A O 1
ATOM 669 N N . GLY A 1 82 ? 12.380 -4.821 4.822 1.00 79.56 82 GLY A N 1
ATOM 670 C CA . GLY A 1 82 ? 11.291 -5.682 5.300 1.00 79.56 82 GLY A CA 1
ATOM 671 C C . GLY A 1 82 ? 11.315 -5.961 6.802 1.00 79.56 82 GLY A C 1
ATOM 672 O O . GLY A 1 82 ? 10.260 -6.054 7.427 1.00 79.56 82 GLY A O 1
ATOM 673 N N . ARG A 1 83 ? 12.499 -6.035 7.421 1.00 77.00 83 ARG A N 1
ATOM 674 C CA . ARG A 1 83 ? 12.623 -6.158 8.883 1.00 77.00 83 ARG A CA 1
ATOM 675 C C . ARG A 1 83 ? 12.356 -4.852 9.625 1.00 77.00 83 ARG A C 1
ATOM 677 O O . ARG A 1 83 ? 11.949 -4.918 10.780 1.00 77.00 83 ARG A O 1
ATOM 684 N N . MET A 1 84 ? 12.617 -3.699 9.012 1.00 67.62 84 MET A N 1
ATOM 685 C CA . MET A 1 84 ? 12.338 -2.387 9.607 1.00 67.62 84 MET A CA 1
ATOM 686 C C . MET A 1 84 ? 10.843 -2.071 9.618 1.00 67.62 84 MET A C 1
ATOM 688 O O . MET A 1 84 ? 10.362 -1.417 10.542 1.00 67.62 84 MET A O 1
ATOM 692 N N . ILE A 1 85 ? 10.118 -2.558 8.611 1.00 67.38 85 ILE A N 1
ATOM 693 C CA . ILE A 1 85 ? 8.695 -2.283 8.446 1.00 67.38 85 ILE A CA 1
ATOM 694 C C . ILE A 1 85 ? 7.814 -3.197 9.332 1.00 67.38 85 ILE A C 1
ATOM 696 O O . ILE A 1 85 ? 6.692 -2.829 9.682 1.00 67.38 85 ILE A O 1
ATOM 700 N N . LEU A 1 86 ? 8.318 -4.358 9.767 1.00 65.12 86 LEU A N 1
ATOM 701 C CA . LEU A 1 86 ? 7.640 -5.183 10.772 1.00 65.12 86 LEU A CA 1
ATOM 702 C C . LEU A 1 86 ? 7.874 -4.629 12.190 1.00 65.12 86 LEU A C 1
ATOM 704 O O . LEU A 1 86 ? 9.015 -4.314 12.540 1.00 65.12 86 LEU A O 1
ATOM 708 N N . PRO A 1 87 ? 6.841 -4.554 13.052 1.00 55.41 87 PRO A N 1
ATOM 709 C CA . PRO A 1 87 ? 7.036 -4.154 14.439 1.00 55.41 87 PRO A CA 1
ATOM 710 C C . PRO A 1 87 ? 8.012 -5.116 15.129 1.00 55.41 87 PRO A C 1
ATOM 712 O O . PRO A 1 87 ? 7.791 -6.329 15.173 1.00 55.41 87 PRO A O 1
ATOM 715 N N . ARG A 1 88 ? 9.119 -4.574 15.658 1.00 53.47 88 ARG A N 1
ATOM 716 C CA . ARG A 1 88 ? 10.054 -5.338 16.493 1.00 53.47 88 ARG A CA 1
ATOM 717 C C . ARG A 1 88 ? 9.357 -5.692 17.807 1.00 53.47 88 ARG A C 1
ATOM 719 O O . ARG A 1 88 ? 9.020 -4.794 18.575 1.00 53.47 88 ARG A O 1
ATOM 726 N N . VAL A 1 89 ? 9.129 -6.992 17.999 1.00 48.56 89 VAL A N 1
ATOM 727 C CA . VAL A 1 89 ? 8.698 -7.615 19.262 1.00 48.56 89 VAL A CA 1
ATOM 728 C C . VAL A 1 89 ? 9.707 -7.408 20.382 1.00 48.56 89 VAL A C 1
ATOM 730 O O . VAL A 1 89 ? 10.925 -7.384 20.086 1.00 48.56 89 VAL A O 1
#

Foldseek 3Di:
DPPVVVVVVVVVVVVVVCCCVCVVAPAAAEEEEEPPPPVVVVVVVVVLVVQQVDCVNVVDDHHDYDYHYDHPVDVVVVVVVVVVSDDDD

InterPro domains:
  IPR043373 Ionotropic glutamate receptor, delta subfamily [PTHR36687] (5-85)